Protein AF-A0A962P0X2-F1 (afdb_monomer_lite)

Sequence (74 aa):
MTICKTYDFAVGDILMYQGDSYQVHENLGTHGKVSLFPSVDVVLEDATWNEEYQKIGKAALPAPTPCSTGSCSK

pLDDT: mean 80.24, std 16.12, range [41.41, 9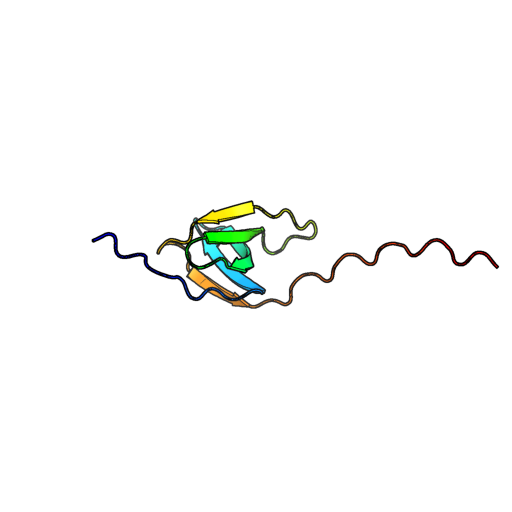4.25]

Structure (mmCIF, N/CA/C/O backbone):
data_AF-A0A962P0X2-F1
#
_entry.id   AF-A0A962P0X2-F1
#
loop_
_atom_sit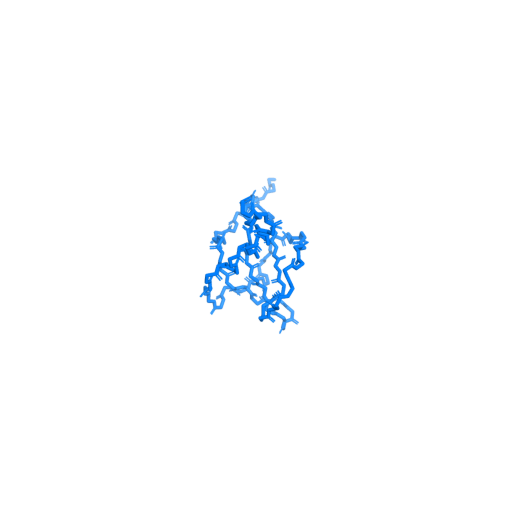e.group_PDB
_atom_site.id
_atom_site.type_symbol
_atom_site.label_atom_id
_atom_site.label_alt_id
_atom_site.label_comp_id
_atom_site.label_asym_id
_atom_site.label_entity_id
_atom_site.label_seq_id
_atom_site.pdbx_PDB_ins_code
_atom_site.Cartn_x
_atom_site.Cartn_y
_atom_site.Cartn_z
_atom_site.occupancy
_atom_site.B_iso_or_equiv
_atom_site.auth_seq_id
_atom_site.auth_comp_id
_atom_site.auth_asym_id
_atom_site.auth_atom_id
_atom_site.pdbx_PDB_model_num
ATOM 1 N N . MET A 1 1 ? -15.456 6.424 22.908 1.00 41.41 1 MET A N 1
ATOM 2 C CA . MET A 1 1 ? -14.107 5.868 22.679 1.00 41.41 1 MET A CA 1
ATOM 3 C C . MET A 1 1 ? -14.035 5.455 21.224 1.00 41.41 1 MET A C 1
ATOM 5 O O . MET A 1 1 ? -14.636 4.454 20.862 1.00 41.41 1 MET A O 1
ATOM 9 N N . THR A 1 2 ? -13.405 6.265 20.377 1.00 48.28 2 THR A N 1
ATOM 10 C CA . THR A 1 2 ? -13.176 5.894 18.976 1.00 48.28 2 THR A CA 1
ATOM 11 C C . THR A 1 2 ? -12.053 4.868 18.970 1.00 48.28 2 THR A C 1
ATOM 13 O O . THR A 1 2 ? -10.923 5.188 19.330 1.00 48.28 2 THR A O 1
ATOM 16 N N . ILE A 1 3 ? -12.378 3.613 18.667 1.00 54.47 3 ILE A N 1
ATOM 17 C CA . ILE A 1 3 ? -11.383 2.550 18.538 1.00 54.47 3 ILE A CA 1
ATOM 18 C C . ILE A 1 3 ? -10.653 2.829 17.224 1.00 54.47 3 ILE A C 1
ATOM 20 O O . ILE A 1 3 ? -11.169 2.519 16.152 1.00 54.47 3 ILE A O 1
ATOM 24 N N . CYS A 1 4 ? -9.490 3.477 17.289 1.00 54.44 4 CYS A N 1
ATOM 25 C CA . CYS A 1 4 ? -8.612 3.595 16.132 1.00 54.44 4 CYS A CA 1
ATOM 26 C C . CYS A 1 4 ? -8.088 2.192 15.814 1.00 54.44 4 CYS A C 1
ATOM 28 O O . CYS A 1 4 ? -7.130 1.734 16.433 1.00 54.44 4 CYS A O 1
ATOM 30 N N . LYS A 1 5 ? -8.751 1.479 14.895 1.00 64.12 5 LYS A N 1
ATOM 31 C CA . LYS A 1 5 ? -8.195 0.258 14.308 1.00 64.12 5 LYS A CA 1
ATOM 32 C C . LYS A 1 5 ? -6.9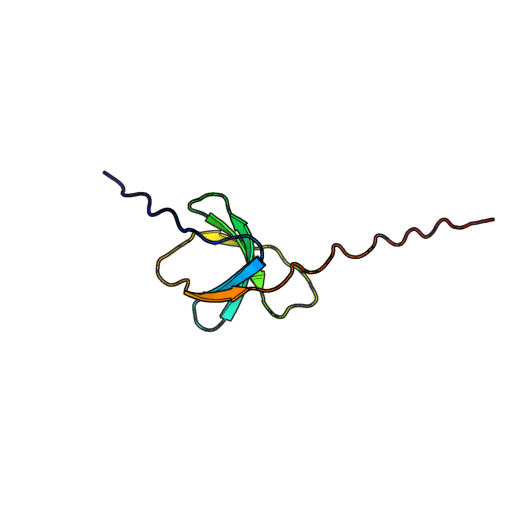39 0.669 13.538 1.00 64.12 5 LYS A C 1
ATOM 34 O O . LYS A 1 5 ? -7.028 1.361 12.529 1.00 64.12 5 LYS A O 1
ATOM 39 N N . THR A 1 6 ? -5.775 0.303 14.054 1.00 64.19 6 THR A N 1
ATOM 40 C CA . THR A 1 6 ? -4.509 0.406 13.327 1.00 64.19 6 THR A CA 1
ATOM 41 C C . THR A 1 6 ? -4.402 -0.778 12.380 1.00 64.19 6 THR A C 1
ATOM 43 O O . THR A 1 6 ? -4.604 -1.916 12.808 1.00 64.19 6 THR A O 1
ATOM 46 N N . TYR A 1 7 ? -4.091 -0.516 11.113 1.00 78.25 7 TYR A N 1
ATOM 47 C CA . TYR A 1 7 ? -3.919 -1.568 10.116 1.00 78.25 7 TYR A CA 1
ATOM 48 C C . TYR A 1 7 ? -2.426 -1.815 9.891 1.00 78.25 7 TYR A C 1
ATOM 50 O O . TYR A 1 7 ? -1.658 -0.889 9.622 1.00 78.25 7 TYR A O 1
ATOM 58 N N . ASP A 1 8 ? -2.016 -3.076 10.019 1.00 81.25 8 ASP A N 1
ATOM 59 C CA . ASP A 1 8 ? -0.617 -3.511 9.921 1.00 81.25 8 ASP A CA 1
ATOM 60 C C . ASP A 1 8 ? -0.214 -3.754 8.454 1.00 81.25 8 ASP A C 1
ATOM 62 O O . ASP A 1 8 ? 0.188 -4.845 8.051 1.00 81.25 8 ASP A O 1
ATOM 66 N N . PHE A 1 9 ? -0.409 -2.742 7.607 1.00 88.69 9 PHE A N 1
ATOM 67 C CA . PHE A 1 9 ? -0.006 -2.794 6.203 1.00 88.69 9 PHE A CA 1
ATOM 68 C C . PHE A 1 9 ? 1.437 -2.316 6.053 1.00 88.69 9 PHE A C 1
ATOM 70 O O . PHE A 1 9 ? 1.776 -1.187 6.401 1.00 88.69 9 PHE A O 1
ATOM 77 N N . ALA A 1 10 ? 2.315 -3.172 5.547 1.00 89.56 10 ALA A N 1
ATOM 78 C CA . ALA A 1 10 ? 3.714 -2.829 5.346 1.00 89.56 10 ALA A CA 1
ATOM 79 C C . ALA A 1 10 ? 3.945 -2.250 3.949 1.00 89.56 10 ALA A C 1
ATOM 81 O O . ALA A 1 10 ? 3.254 -2.581 2.987 1.00 89.56 10 ALA A O 1
ATOM 82 N N . VAL A 1 11 ? 4.990 -1.436 3.815 1.00 90.56 11 VAL A N 1
ATOM 83 C CA . VAL A 1 11 ? 5.453 -0.960 2.509 1.00 90.56 11 VAL A CA 1
ATOM 84 C C . VAL A 1 11 ? 5.781 -2.152 1.596 1.00 90.56 11 VAL A C 1
ATOM 86 O O . VAL A 1 11 ? 6.467 -3.102 1.991 1.00 90.56 11 VAL A O 1
ATOM 89 N N . GLY A 1 12 ? 5.267 -2.096 0.371 1.00 90.38 12 GLY A N 1
ATOM 90 C CA . GLY A 1 12 ? 5.326 -3.148 -0.638 1.00 90.38 12 GLY A CA 1
ATOM 91 C C . GLY A 1 12 ? 4.196 -4.177 -0.558 1.00 90.38 12 GLY A C 1
ATOM 92 O O . GLY A 1 12 ? 4.102 -5.014 -1.455 1.00 90.38 12 GLY A O 1
ATOM 93 N N . ASP A 1 13 ? 3.341 -4.154 0.470 1.00 93.62 13 ASP A N 1
ATOM 94 C CA . ASP A 1 13 ? 2.157 -5.018 0.498 1.00 93.62 13 ASP A CA 1
ATOM 95 C C . ASP A 1 13 ? 1.208 -4.671 -0.655 1.00 93.62 13 ASP A C 1
ATOM 97 O O . ASP A 1 13 ? 1.049 -3.503 -1.009 1.00 93.62 13 ASP A O 1
ATOM 101 N N . ILE A 1 14 ? 0.579 -5.697 -1.231 1.00 93.88 14 ILE A N 1
ATOM 102 C CA . ILE A 1 14 ? -0.474 -5.548 -2.236 1.00 93.88 14 ILE A CA 1
ATOM 103 C C . ILE A 1 14 ? -1.817 -5.761 -1.553 1.00 93.88 14 ILE A C 1
ATOM 105 O O . ILE A 1 14 ? -2.068 -6.824 -0.973 1.00 93.88 14 ILE A O 1
ATOM 109 N N . LEU A 1 15 ? -2.667 -4.747 -1.629 1.00 94.25 15 LEU A N 1
ATOM 110 C CA . LEU A 1 15 ? -4.010 -4.721 -1.083 1.00 94.25 15 LEU A CA 1
ATOM 111 C C . LEU A 1 15 ? -5.027 -4.755 -2.223 1.00 94.25 15 LEU A C 1
ATOM 113 O O . LEU A 1 15 ? -4.852 -4.072 -3.225 1.00 94.25 15 LEU A O 1
ATOM 117 N N . MET A 1 16 ? -6.101 -5.517 -2.065 1.00 94.25 16 MET A N 1
ATOM 118 C CA . MET A 1 16 ? -7.259 -5.488 -2.949 1.00 94.25 16 MET A CA 1
ATOM 119 C C . MET A 1 16 ? -8.355 -4.641 -2.305 1.00 94.25 16 MET A C 1
ATOM 121 O O . MET A 1 16 ? -8.676 -4.853 -1.135 1.00 94.25 16 MET A O 1
ATOM 125 N N . TYR A 1 17 ? -8.925 -3.704 -3.059 1.00 92.44 17 TYR A N 1
ATOM 126 C CA . TYR A 1 17 ? -10.027 -2.848 -2.626 1.00 92.44 17 TYR A CA 1
ATOM 127 C C . TYR A 1 17 ? -10.966 -2.587 -3.804 1.00 92.44 17 TYR A C 1
ATOM 129 O O . TYR A 1 17 ? -10.520 -2.217 -4.883 1.00 92.44 17 TYR A O 1
ATOM 137 N N . GLN A 1 18 ? -12.264 -2.842 -3.616 1.00 91.31 18 GLN A N 1
ATOM 138 C CA . GLN A 1 18 ? -13.309 -2.681 -4.645 1.00 91.31 18 GLN A CA 1
ATOM 139 C C . GLN A 1 18 ? -13.044 -3.385 -5.996 1.00 91.31 18 GLN A C 1
ATOM 141 O O . GLN A 1 18 ? -13.640 -3.036 -7.009 1.00 91.31 18 GLN A O 1
ATOM 146 N N . GLY A 1 19 ? -12.213 -4.433 -6.003 1.00 91.00 19 GLY A N 1
ATOM 147 C CA . GLY A 1 19 ? -11.855 -5.191 -7.208 1.00 91.00 19 GLY A CA 1
ATOM 148 C C . GLY A 1 19 ? -10.555 -4.735 -7.874 1.00 91.00 19 GLY A C 1
ATOM 149 O O . GLY A 1 19 ? -10.032 -5.462 -8.716 1.00 91.00 19 GLY A O 1
ATOM 150 N N . ASP A 1 20 ? -9.994 -3.608 -7.440 1.00 93.06 20 ASP A N 1
ATOM 151 C CA . ASP A 1 20 ? -8.690 -3.118 -7.869 1.00 93.06 20 ASP A CA 1
ATOM 152 C C . ASP A 1 20 ? -7.592 -3.529 -6.886 1.00 93.06 20 ASP A C 1
ATOM 154 O O . ASP A 1 20 ? -7.838 -3.823 -5.713 1.00 93.06 20 ASP A O 1
ATOM 158 N N . SER A 1 21 ? -6.359 -3.586 -7.385 1.00 94.00 21 SER A N 1
ATOM 159 C CA . SER A 1 21 ? -5.173 -3.925 -6.600 1.00 94.00 21 SER A CA 1
ATOM 160 C C . SER A 1 21 ? -4.271 -2.709 -6.444 1.00 94.00 21 SER A C 1
ATOM 162 O O . SER A 1 21 ? -3.997 -1.990 -7.402 1.00 94.00 21 SER A O 1
ATOM 164 N N . TYR A 1 22 ? -3.777 -2.507 -5.230 1.00 93.88 22 TYR A N 1
ATOM 165 C CA . TYR A 1 22 ? -3.007 -1.347 -4.818 1.00 93.88 22 TYR A CA 1
ATOM 166 C C . TYR A 1 22 ? -1.748 -1.787 -4.074 1.00 93.88 22 TYR A C 1
ATOM 168 O O . TYR A 1 22 ? -1.808 -2.656 -3.211 1.00 93.88 22 TYR A O 1
ATOM 176 N N . GLN A 1 23 ? -0.601 -1.189 -4.373 1.00 93.81 23 GLN A N 1
ATOM 177 C CA . GLN A 1 23 ? 0.645 -1.405 -3.645 1.00 93.81 23 GLN A CA 1
ATOM 178 C C . GLN A 1 23 ? 0.842 -0.305 -2.606 1.00 93.81 23 GLN A C 1
ATOM 180 O O . GLN A 1 23 ? 0.723 0.871 -2.933 1.00 93.81 23 GLN A O 1
ATOM 185 N N . VAL A 1 24 ? 1.181 -0.669 -1.371 1.00 93.19 24 VAL A N 1
ATOM 186 C CA . VAL A 1 24 ? 1.457 0.281 -0.283 1.00 93.19 24 VAL A CA 1
ATOM 187 C C . VAL A 1 24 ? 2.860 0.861 -0.430 1.00 93.19 24 VAL A C 1
ATOM 189 O O . VAL A 1 24 ? 3.837 0.119 -0.485 1.00 93.19 24 VAL A O 1
ATOM 192 N N . HIS A 1 25 ? 2.975 2.186 -0.426 1.00 92.00 25 HIS A N 1
ATOM 193 C CA . HIS A 1 25 ? 4.249 2.918 -0.454 1.00 92.00 25 HIS A CA 1
ATOM 194 C C . HIS A 1 25 ? 4.591 3.538 0.896 1.00 92.00 25 HIS A C 1
ATOM 196 O O . HIS A 1 25 ? 5.754 3.552 1.285 1.00 92.00 25 HIS A O 1
ATOM 202 N N . GLU A 1 26 ? 3.583 3.997 1.636 1.00 91.19 26 GLU A N 1
ATOM 203 C CA . GLU A 1 26 ? 3.743 4.574 2.973 1.00 91.19 26 GLU A CA 1
ATOM 204 C C . GLU A 1 26 ? 2.610 4.089 3.882 1.00 91.19 26 GLU A C 1
ATOM 206 O O . GLU A 1 26 ? 1.469 3.996 3.436 1.00 91.19 26 GLU A O 1
ATOM 211 N N . ASN A 1 27 ? 2.902 3.813 5.157 1.00 88.94 27 ASN A N 1
ATOM 212 C CA . ASN A 1 27 ? 1.890 3.553 6.183 1.00 88.94 27 ASN A CA 1
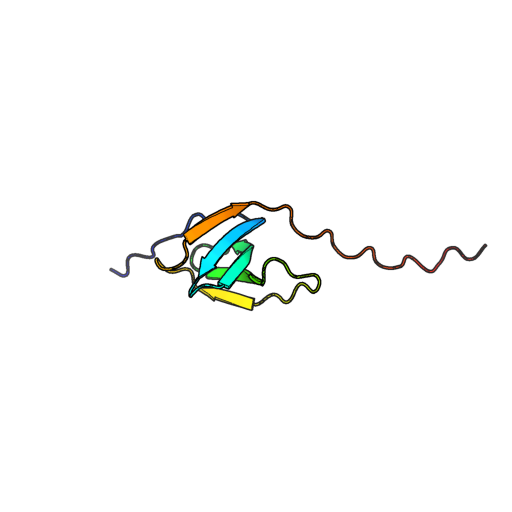ATOM 213 C C . ASN A 1 27 ? 2.109 4.495 7.376 1.00 88.94 27 ASN A C 1
ATOM 215 O O . ASN A 1 27 ? 3.162 4.471 8.010 1.00 88.94 27 ASN A O 1
ATOM 219 N N . LEU A 1 28 ? 1.093 5.301 7.683 1.00 87.62 28 LEU A N 1
ATOM 220 C CA . LEU A 1 28 ? 1.045 6.281 8.773 1.00 87.62 28 LEU A CA 1
ATOM 221 C C . LEU A 1 28 ? 0.109 5.825 9.916 1.00 87.62 28 LEU A C 1
ATOM 223 O O . LEU A 1 28 ? -0.316 6.623 10.750 1.00 87.62 28 LEU A O 1
ATOM 227 N N . GLY A 1 29 ? -0.230 4.533 9.961 1.00 85.50 29 GLY A N 1
ATOM 228 C CA . GLY A 1 29 ? -0.999 3.869 11.017 1.00 85.50 29 GLY A CA 1
ATOM 229 C C . GLY A 1 29 ? -2.477 3.672 10.674 1.00 85.50 29 GLY A C 1
ATOM 230 O O . GLY A 1 29 ? -2.957 2.540 10.632 1.00 85.50 29 GLY A O 1
ATOM 231 N N . THR A 1 30 ? -3.214 4.760 10.435 1.00 87.50 30 THR A N 1
ATOM 232 C CA . THR A 1 30 ? -4.645 4.723 10.044 1.00 87.50 30 THR A CA 1
ATOM 233 C C . THR A 1 30 ? -4.881 5.028 8.567 1.00 87.50 30 THR A C 1
ATOM 235 O O . THR A 1 30 ? -5.976 4.814 8.054 1.00 87.50 30 THR A O 1
ATOM 238 N N . HIS A 1 31 ? -3.863 5.543 7.892 1.00 90.44 31 HIS A N 1
ATOM 239 C CA . HIS A 1 31 ? -3.867 5.895 6.482 1.00 90.44 31 HIS A CA 1
ATOM 240 C C . HIS A 1 31 ? -2.449 5.748 5.937 1.00 90.44 31 HIS A C 1
ATOM 242 O O . HIS A 1 31 ? 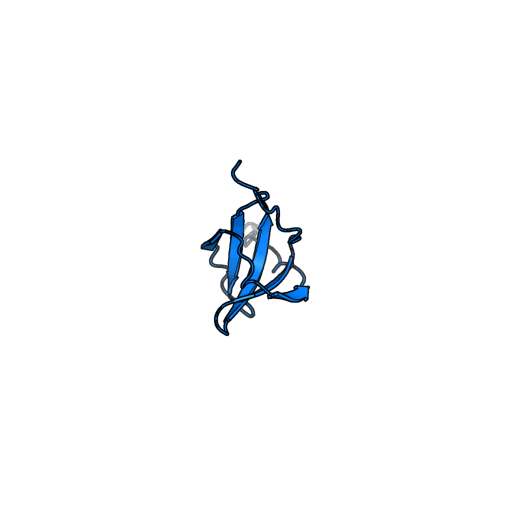-1.500 5.517 6.691 1.00 90.44 31 HIS A O 1
ATOM 248 N N . GLY A 1 32 ? -2.294 5.896 4.634 1.00 92.44 32 GLY A N 1
ATOM 249 C CA . GLY A 1 32 ? -1.001 5.865 3.983 1.00 92.44 32 GLY A CA 1
ATOM 250 C C . GLY A 1 32 ? -1.116 6.193 2.508 1.00 92.44 32 GLY A C 1
ATOM 251 O O . GLY A 1 32 ? -2.129 6.730 2.066 1.00 92.44 32 GLY A O 1
ATOM 252 N N . LYS A 1 33 ? -0.070 5.866 1.754 1.00 93.38 33 LYS A N 1
ATOM 253 C CA . LYS A 1 33 ? -0.038 6.084 0.309 1.00 93.38 33 LYS A CA 1
ATOM 254 C C . LYS A 1 33 ? 0.002 4.773 -0.429 1.00 93.38 33 LYS A C 1
ATOM 256 O O . LYS A 1 33 ? 0.779 3.884 -0.072 1.00 93.38 33 LYS A O 1
ATOM 261 N N . VAL A 1 34 ? -0.799 4.684 -1.477 1.00 93.06 34 VAL A N 1
ATOM 262 C CA . VAL A 1 34 ? -0.856 3.527 -2.359 1.00 93.06 34 VAL A CA 1
ATOM 263 C C . VAL A 1 34 ? -0.702 3.940 -3.813 1.00 93.06 34 VAL A C 1
ATOM 265 O O . VAL A 1 34 ? -0.888 5.100 -4.154 1.00 93.06 34 VAL A O 1
ATOM 268 N N . SER A 1 35 ? -0.371 2.992 -4.678 1.00 93.00 35 SER A N 1
ATOM 269 C CA . SER A 1 35 ? -0.487 3.156 -6.128 1.00 93.00 35 SER A CA 1
ATOM 270 C C . SER A 1 35 ? -1.207 1.957 -6.719 1.00 93.00 35 SER A C 1
ATOM 272 O O . SER A 1 35 ? -1.106 0.861 -6.170 1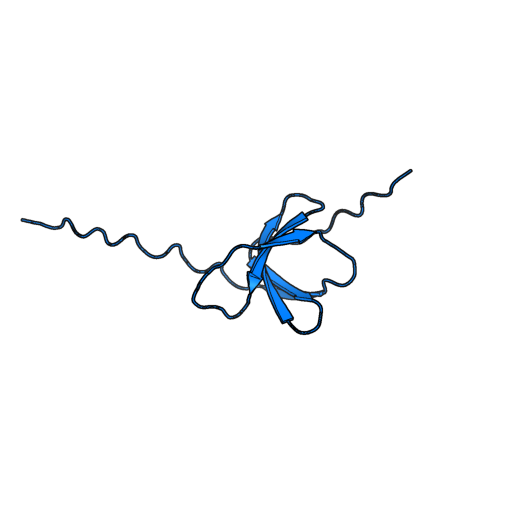.00 93.00 35 SER A O 1
ATOM 274 N N . LEU A 1 36 ? -1.866 2.121 -7.862 1.00 91.69 36 LEU A N 1
ATOM 275 C CA . LEU A 1 36 ? -2.397 0.987 -8.622 1.00 91.69 36 LEU A CA 1
ATOM 276 C C . LEU A 1 36 ? -1.299 -0.046 -8.914 1.00 91.69 36 LEU A C 1
ATOM 278 O O . LEU A 1 36 ? -0.157 0.299 -9.230 1.00 91.69 36 LEU A O 1
ATOM 282 N N . PHE A 1 37 ? -1.653 -1.323 -8.794 1.00 89.69 37 PHE A N 1
ATOM 283 C CA . PHE A 1 37 ? -0.779 -2.453 -9.061 1.00 89.69 37 PHE A CA 1
ATOM 284 C C . PHE A 1 37 ? -1.484 -3.479 -9.961 1.00 89.69 37 PHE A C 1
ATOM 286 O O . PHE A 1 37 ? -2.594 -3.896 -9.644 1.00 89.69 37 PHE A O 1
ATOM 293 N N . PRO A 1 38 ? -0.833 -3.971 -11.028 1.00 86.88 38 PRO A N 1
ATOM 294 C CA . PRO A 1 38 ? 0.462 -3.535 -11.546 1.00 86.88 38 PRO A CA 1
ATOM 295 C C . PRO A 1 38 ? 0.334 -2.206 -12.310 1.00 86.88 38 PRO A C 1
ATOM 297 O O . PRO A 1 38 ? -0.531 -2.066 -13.169 1.00 86.88 38 PRO A O 1
ATOM 300 N N . SER A 1 39 ? 1.224 -1.248 -12.047 1.00 78.75 39 SER A N 1
ATOM 301 C CA . SER A 1 39 ? 1.330 -0.015 -12.837 1.00 78.75 39 SER A CA 1
ATOM 302 C C . SER A 1 39 ? 2.793 0.307 -13.124 1.00 78.75 39 SER A C 1
ATOM 304 O O . SER A 1 39 ? 3.663 0.068 -12.287 1.00 78.75 39 SER A O 1
ATOM 306 N N . VAL A 1 40 ? 3.059 0.822 -14.325 1.00 72.69 40 VAL A N 1
ATOM 307 C CA . VAL A 1 40 ? 4.388 1.312 -14.730 1.00 72.69 40 VAL A CA 1
ATOM 308 C C . VAL A 1 40 ? 4.611 2.727 -14.197 1.00 72.69 40 VAL A C 1
ATOM 310 O O . VAL A 1 40 ? 5.704 3.049 -13.735 1.00 72.69 40 VAL A O 1
ATOM 313 N N . ASP A 1 41 ? 3.557 3.545 -14.199 1.00 78.19 41 ASP A N 1
ATOM 314 C CA . ASP A 1 41 ? 3.558 4.888 -13.635 1.00 78.19 41 ASP A CA 1
ATOM 315 C C . ASP A 1 41 ? 3.083 4.840 -12.181 1.00 78.19 41 ASP A C 1
ATOM 317 O O . ASP A 1 41 ? 1.952 4.439 -11.879 1.00 78.19 41 ASP A O 1
ATOM 321 N N . VAL A 1 42 ? 3.968 5.237 -11.266 1.00 83.12 42 VAL A N 1
ATOM 322 C CA . VAL A 1 42 ? 3.680 5.290 -9.830 1.00 83.12 42 VAL A CA 1
ATOM 323 C C . VAL A 1 42 ? 2.973 6.601 -9.520 1.00 83.12 42 VAL A C 1
ATOM 325 O O . VAL A 1 42 ? 3.608 7.622 -9.257 1.00 83.12 42 VAL A O 1
ATOM 328 N N . VAL A 1 43 ? 1.645 6.567 -9.548 1.00 86.38 43 VAL A N 1
ATOM 329 C CA . VAL A 1 43 ? 0.808 7.652 -9.032 1.00 86.38 43 VAL A CA 1
ATOM 330 C C . VAL A 1 43 ? 0.444 7.310 -7.593 1.00 86.38 43 VAL A C 1
ATOM 332 O O . VAL A 1 43 ? -0.208 6.299 -7.347 1.00 86.38 43 VAL A O 1
ATOM 335 N N . LEU A 1 44 ? 0.929 8.118 -6.646 1.00 89.56 44 LEU A N 1
ATOM 336 C CA . LEU A 1 44 ? 0.639 7.938 -5.226 1.00 89.56 44 LEU A CA 1
ATOM 337 C C . LEU A 1 44 ? -0.692 8.598 -4.877 1.00 89.56 44 LEU A C 1
ATOM 339 O O . LEU A 1 44 ? -0.842 9.810 -5.029 1.00 89.56 44 LEU A O 1
ATOM 343 N N . GLU A 1 45 ? -1.613 7.800 -4.361 1.00 90.56 45 GLU A N 1
ATOM 344 C CA . GLU A 1 45 ? -2.916 8.222 -3.866 1.00 90.56 45 GLU A CA 1
ATOM 345 C C . GLU A 1 45 ? -2.986 8.029 -2.349 1.00 90.56 45 GLU A C 1
ATOM 347 O O . GLU A 1 45 ? -2.467 7.049 -1.803 1.00 90.56 45 GLU A O 1
ATOM 352 N N . ASP A 1 46 ? -3.624 8.973 -1.660 1.00 92.50 46 ASP A N 1
ATOM 353 C CA . ASP A 1 46 ? -3.892 8.865 -0.231 1.00 92.50 46 ASP A CA 1
ATOM 354 C C . ASP A 1 46 ? -5.007 7.842 0.014 1.00 92.50 46 ASP A C 1
ATOM 356 O O . ASP A 1 46 ? -6.130 7.978 -0.473 1.00 92.50 46 ASP A O 1
ATOM 360 N N . ALA A 1 47 ? -4.708 6.827 0.818 1.00 90.06 47 ALA A N 1
ATOM 361 C CA . ALA A 1 47 ? -5.651 5.790 1.203 1.00 90.06 47 ALA A CA 1
ATOM 362 C C . ALA A 1 47 ? -5.881 5.826 2.713 1.00 90.06 47 ALA A C 1
ATOM 364 O O . ALA A 1 47 ? -4.943 5.775 3.508 1.00 90.06 47 ALA A O 1
ATOM 365 N N . THR A 1 48 ? -7.148 5.882 3.123 1.00 91.62 48 THR A N 1
ATOM 366 C CA . THR A 1 48 ? -7.528 5.652 4.522 1.00 91.62 48 THR A CA 1
ATOM 367 C C . THR A 1 48 ? -7.803 4.172 4.707 1.00 91.62 48 THR A C 1
ATOM 369 O O . THR A 1 48 ? -8.646 3.609 4.010 1.00 91.62 48 THR A O 1
ATOM 372 N N . TRP A 1 49 ? -7.101 3.539 5.641 1.00 90.00 49 TRP A N 1
ATOM 373 C CA . TRP A 1 49 ? -7.245 2.113 5.871 1.00 90.00 49 TRP A CA 1
ATOM 374 C C . TRP A 1 49 ? -8.621 1.789 6.436 1.00 90.00 49 TRP A C 1
ATOM 376 O O . TRP A 1 49 ? -9.124 2.434 7.359 1.00 90.00 49 TRP A O 1
ATOM 386 N N . ASN A 1 50 ? -9.220 0.752 5.879 1.00 89.38 50 ASN A N 1
ATOM 387 C CA . ASN A 1 50 ? -10.511 0.235 6.282 1.00 89.38 50 ASN A CA 1
ATOM 388 C C . ASN A 1 50 ? -10.485 -1.299 6.202 1.00 89.38 50 ASN A C 1
ATOM 390 O O . ASN A 1 50 ? -9.535 -1.905 5.706 1.00 89.38 50 ASN A O 1
ATOM 394 N N . GLU A 1 51 ? -11.535 -1.923 6.716 1.00 86.94 51 GLU A N 1
ATOM 395 C CA . GLU A 1 51 ? -11.681 -3.379 6.766 1.00 86.94 51 GLU A CA 1
ATOM 396 C C . GLU A 1 51 ? -11.995 -4.023 5.407 1.00 86.94 51 GLU A C 1
ATOM 398 O O . GLU A 1 51 ? -11.996 -5.247 5.300 1.00 86.94 51 GLU A O 1
ATOM 403 N N . GLU A 1 52 ? -12.215 -3.218 4.367 1.00 90.12 52 GLU A N 1
ATOM 404 C CA . GLU A 1 52 ? -12.414 -3.689 2.995 1.00 90.12 52 GLU A CA 1
ATOM 405 C C . GLU A 1 52 ? -11.083 -3.949 2.278 1.00 90.12 52 GLU A C 1
ATOM 407 O O . GLU A 1 52 ? -11.050 -4.743 1.338 1.00 90.12 52 GLU A O 1
ATOM 412 N N . TYR A 1 53 ? -9.980 -3.330 2.720 1.00 90.19 53 TYR A N 1
ATOM 413 C CA . TYR A 1 53 ? -8.652 -3.639 2.194 1.00 90.19 53 TYR A CA 1
ATOM 414 C C . TYR A 1 53 ? -8.232 -5.054 2.590 1.00 90.19 53 TYR A C 1
ATOM 416 O O . TYR A 1 53 ? -8.016 -5.366 3.764 1.00 90.19 53 TYR A O 1
ATOM 424 N N . GLN A 1 54 ? -8.034 -5.904 1.587 1.00 91.50 54 GLN A N 1
ATOM 425 C CA . GLN A 1 54 ? -7.544 -7.264 1.780 1.00 91.50 54 GLN A CA 1
ATOM 426 C C . GLN A 1 54 ? -6.105 -7.381 1.312 1.00 91.50 54 GLN A C 1
ATOM 428 O O . GLN A 1 54 ? -5.804 -7.161 0.144 1.00 91.50 54 GLN A O 1
ATOM 433 N N . LYS A 1 55 ? -5.200 -7.785 2.202 1.00 91.94 55 LYS A N 1
ATOM 434 C CA . LYS A 1 55 ? -3.825 -8.095 1.816 1.00 91.94 55 LYS A CA 1
ATOM 435 C C . LYS A 1 55 ? -3.799 -9.367 0.966 1.00 91.94 55 LYS A C 1
ATOM 437 O O . LYS A 1 55 ? -4.064 -10.454 1.473 1.00 91.94 55 LYS A O 1
ATOM 442 N N . ILE A 1 56 ? -3.451 -9.220 -0.308 1.00 93.38 56 ILE A N 1
ATOM 443 C CA . ILE A 1 56 ? -3.393 -10.316 -1.286 1.00 93.38 56 ILE A CA 1
ATOM 444 C C . ILE A 1 56 ? -1.962 -10.730 -1.640 1.00 93.38 56 ILE A C 1
ATOM 446 O O . ILE A 1 56 ? -1.754 -11.786 -2.233 1.00 93.38 56 ILE A O 1
ATOM 450 N N . GLY A 1 57 ? -0.956 -9.936 -1.265 1.00 91.94 57 GLY A N 1
ATOM 451 C CA . GLY A 1 57 ? 0.433 -10.280 -1.545 1.00 91.94 57 GLY A CA 1
ATOM 452 C C . GLY A 1 57 ? 1.430 -9.212 -1.128 1.00 91.94 57 GLY A C 1
ATOM 453 O O . GLY A 1 57 ? 1.133 -8.338 -0.314 1.00 91.94 57 GLY A O 1
ATOM 454 N N . LYS A 1 58 ? 2.633 -9.309 -1.695 1.00 91.19 58 LYS A N 1
ATOM 455 C CA . LYS A 1 58 ? 3.721 -8.352 -1.510 1.00 91.19 58 LYS A CA 1
ATOM 456 C C . LYS A 1 58 ? 4.565 -8.294 -2.778 1.00 91.19 58 LYS A C 1
ATOM 458 O O . LYS A 1 58 ? 4.919 -9.339 -3.320 1.00 91.19 58 LYS A O 1
ATOM 463 N N . ALA A 1 59 ? 4.916 -7.094 -3.216 1.00 86.62 59 ALA A N 1
ATOM 464 C CA . ALA A 1 59 ? 5.849 -6.868 -4.309 1.00 86.62 59 ALA A CA 1
ATOM 465 C C . ALA A 1 59 ? 6.935 -5.880 -3.874 1.00 86.62 59 ALA A C 1
ATOM 467 O O . ALA A 1 59 ? 6.722 -5.034 -3.002 1.00 86.62 59 ALA A O 1
ATOM 468 N N . ALA A 1 60 ? 8.117 -5.990 -4.482 1.00 81.75 60 ALA A N 1
ATOM 469 C CA . ALA A 1 60 ? 9.131 -4.956 -4.337 1.00 81.75 60 ALA A CA 1
ATOM 470 C C . ALA A 1 60 ? 8.569 -3.634 -4.871 1.00 81.75 60 ALA A C 1
ATOM 472 O O . ALA A 1 60 ? 7.852 -3.626 -5.876 1.00 81.75 60 ALA A O 1
ATOM 473 N N . LEU A 1 61 ? 8.874 -2.528 -4.193 1.00 76.25 61 LEU A N 1
ATOM 474 C CA . LEU A 1 61 ? 8.542 -1.221 -4.738 1.00 76.25 61 LEU A CA 1
ATOM 475 C C . LEU A 1 61 ? 9.277 -1.042 -6.071 1.00 76.25 61 LEU A C 1
ATOM 477 O O . LEU A 1 61 ? 10.442 -1.454 -6.170 1.00 76.25 61 LEU A O 1
ATOM 481 N N . PRO A 1 62 ? 8.630 -0.447 -7.087 1.00 67.56 62 PRO A N 1
ATOM 482 C CA . PRO A 1 62 ? 9.334 -0.046 -8.292 1.00 67.56 62 PRO A CA 1
ATOM 483 C C . PRO A 1 62 ? 10.525 0.813 -7.871 1.00 67.56 62 PRO A C 1
ATOM 485 O O . PRO A 1 62 ? 10.387 1.740 -7.068 1.00 67.56 62 PRO A O 1
ATOM 488 N N . ALA A 1 63 ? 11.715 0.445 -8.348 1.00 60.84 63 ALA A N 1
ATOM 489 C CA . ALA A 1 63 ? 12.904 1.233 -8.080 1.00 60.84 63 ALA A CA 1
ATOM 490 C C . ALA A 1 63 ? 12.627 2.678 -8.522 1.00 60.84 63 ALA A C 1
ATOM 492 O O . ALA A 1 63 ? 11.991 2.860 -9.567 1.00 60.84 63 ALA A O 1
ATOM 493 N N . PRO A 1 64 ? 13.080 3.698 -7.766 1.00 56.50 64 PRO A N 1
ATOM 494 C CA . PRO A 1 64 ? 13.030 5.061 -8.265 1.00 56.50 64 PRO A CA 1
ATOM 495 C C . PRO A 1 64 ? 13.672 5.047 -9.648 1.00 56.50 64 PRO A C 1
ATOM 497 O O . PRO A 1 64 ? 14.762 4.488 -9.816 1.00 56.50 64 PRO A O 1
ATOM 500 N N . THR A 1 65 ? 12.958 5.581 -10.641 1.00 52.81 65 THR A N 1
ATOM 501 C CA . THR A 1 65 ? 13.463 5.709 -12.005 1.00 52.81 65 THR A CA 1
ATOM 502 C C . THR A 1 65 ? 14.867 6.282 -11.879 1.00 52.81 65 THR A C 1
ATOM 504 O O . THR A 1 65 ? 15.016 7.310 -11.207 1.00 52.81 65 THR A O 1
ATOM 507 N N . PRO A 1 66 ? 15.913 5.622 -12.409 1.00 53.72 66 PRO A N 1
ATOM 508 C CA . PRO A 1 66 ? 17.241 6.192 -12.332 1.00 53.72 66 PRO A CA 1
ATOM 509 C C . PRO A 1 66 ? 17.131 7.574 -12.964 1.00 53.72 66 PRO A C 1
ATOM 511 O O . PRO A 1 66 ? 16.788 7.686 -14.143 1.00 53.72 66 PRO A O 1
ATOM 514 N N . CYS A 1 67 ? 17.342 8.629 -12.169 1.00 50.31 67 CYS A N 1
ATOM 515 C CA . CYS A 1 67 ? 17.579 9.950 -12.721 1.00 50.31 67 CYS A CA 1
ATOM 516 C C . CYS A 1 67 ? 18.623 9.736 -13.808 1.00 50.31 67 CYS A C 1
ATOM 518 O O . CYS A 1 67 ? 19.693 9.194 -13.524 1.00 50.31 67 CYS A O 1
ATOM 520 N N . SER A 1 68 ? 18.288 10.082 -15.051 1.00 46.62 68 SER A N 1
ATOM 521 C CA . SER A 1 68 ? 19.262 10.133 -16.125 1.00 46.62 68 SER A CA 1
ATOM 522 C C . SER A 1 68 ? 20.395 11.025 -15.640 1.00 46.62 68 SER A C 1
ATOM 524 O O . SER A 1 68 ? 20.295 12.248 -15.705 1.00 46.62 68 SER A O 1
ATOM 526 N N . THR A 1 69 ? 21.481 10.427 -15.152 1.00 51.22 69 THR A N 1
ATOM 527 C CA . THR A 1 69 ? 22.763 11.099 -14.972 1.00 51.22 69 THR A CA 1
ATOM 528 C C . THR A 1 69 ? 23.330 11.331 -16.371 1.00 51.22 69 THR A C 1
ATOM 530 O O . THR A 1 69 ? 24.343 10.771 -16.777 1.00 51.22 69 THR A O 1
ATOM 533 N N . GLY A 1 70 ? 22.623 12.142 -17.159 1.00 55.38 70 GLY A N 1
ATOM 534 C CA . GLY A 1 70 ? 23.076 12.723 -18.407 1.00 55.38 70 GLY A CA 1
ATOM 535 C C . GLY A 1 70 ? 24.032 13.858 -18.086 1.00 55.38 70 GLY A C 1
ATOM 536 O O . GLY A 1 70 ? 23.704 15.022 -18.267 1.00 55.38 70 GLY A O 1
ATOM 537 N N . SER A 1 71 ? 25.196 13.519 -17.542 1.00 52.41 71 SER A N 1
ATOM 538 C CA . SER A 1 71 ? 26.388 14.371 -17.524 1.00 52.41 71 SER A CA 1
ATOM 539 C C . SER A 1 71 ? 27.614 13.489 -17.332 1.00 52.41 71 SER A C 1
ATOM 541 O O . SER A 1 71 ? 28.374 13.616 -16.382 1.00 52.41 71 SER A O 1
ATOM 543 N N . CYS A 1 72 ? 27.784 12.561 -18.271 1.00 52.72 72 CYS A N 1
ATOM 544 C CA . CYS A 1 72 ? 29.083 11.990 -18.586 1.00 52.72 72 CYS A CA 1
ATOM 545 C C . CYS A 1 72 ? 29.576 12.686 -19.860 1.00 52.72 72 CYS A C 1
ATOM 547 O O . CYS A 1 72 ? 29.584 12.105 -20.943 1.00 52.72 72 CYS A O 1
ATOM 549 N N . SER A 1 73 ? 29.899 13.972 -19.745 1.00 55.94 73 SER A N 1
ATOM 550 C CA . SER A 1 73 ? 30.598 14.704 -20.799 1.00 55.94 73 SER A CA 1
ATOM 551 C C . SER A 1 73 ? 32.062 14.789 -20.385 1.00 55.94 73 SER A C 1
ATOM 553 O O . SER A 1 73 ? 32.355 15.318 -19.318 1.00 55.94 73 SER A O 1
ATOM 555 N N . LYS A 1 74 ? 32.890 14.156 -21.222 1.00 49.50 74 LYS A N 1
ATOM 556 C CA . LYS A 1 74 ? 34.354 14.004 -21.201 1.00 49.50 74 LYS A CA 1
ATOM 557 C C . LYS A 1 74 ? 35.171 15.046 -20.442 1.00 49.50 74 LYS A C 1
ATOM 559 O O . LYS A 1 74 ? 34.909 16.250 -20.638 1.00 49.50 74 LYS A O 1
#

Radius of gyration: 15.63 Å; chains: 1; bounding box: 48×25×44 Å

Secondary structure (DSSP, 8-state):
--------PPTTEEEEETTEEEEEEEE-SSEEEEEESS-SS---EEEE--TT-EEEEE-PPPPPP---------

Foldseek 3Di:
DPPLPFDPQDQQFWWDAPNWIWGFHAGPGQKGWIATPPDPDGDTDIGGDDPRIDGPGGDDDDDDDPPPPPPPDD